Protein AF-A0A6L5K2A5-F1 (afdb_monomer)

Foldseek 3Di:
DEACVCVVCQVVCVHDLSVLVVVLVVDPDPVVSVVCVVCVVVDDDDHDDDDPVVVD

Sequence (56 aa):
MISEIFRWYEKDFGGRNTILDFIVDYLVDDKAKDFVRKEHERLKIEYLHYDWNLNR

pLDDT: mean 90.45, std 5.7, range [62.94, 95.69]

Structure (mmCIF, N/CA/C/O backbone):
data_AF-A0A6L5K2A5-F1
#
_entry.id   AF-A0A6L5K2A5-F1
#
loop_
_atom_site.group_PDB
_atom_site.id
_atom_site.type_symbol
_atom_site.label_atom_id
_atom_site.label_alt_id
_atom_site.label_comp_id
_atom_site.label_asym_id
_atom_site.label_entity_id
_atom_site.label_seq_id
_atom_site.pdbx_PDB_ins_code
_atom_site.Cartn_x
_atom_site.Cartn_y
_atom_site.Cartn_z
_atom_site.occupancy
_atom_site.B_iso_or_equiv
_atom_site.auth_seq_id
_atom_site.auth_comp_id
_atom_site.auth_asym_id
_atom_site.auth_atom_id
_atom_site.pdbx_PDB_model_num
ATOM 1 N N . MET A 1 1 ? 7.130 -0.484 0.626 1.00 83.25 1 MET A N 1
ATOM 2 C CA . MET A 1 1 ? 6.973 0.135 -0.707 1.00 83.25 1 MET A CA 1
ATOM 3 C C . MET A 1 1 ? 6.321 -0.872 -1.640 1.00 83.25 1 MET A C 1
ATOM 5 O O . MET A 1 1 ? 6.557 -2.060 -1.450 1.00 83.25 1 MET A O 1
ATOM 9 N N . ILE A 1 2 ? 5.515 -0.426 -2.603 1.00 90.56 2 ILE A N 1
ATOM 10 C CA . ILE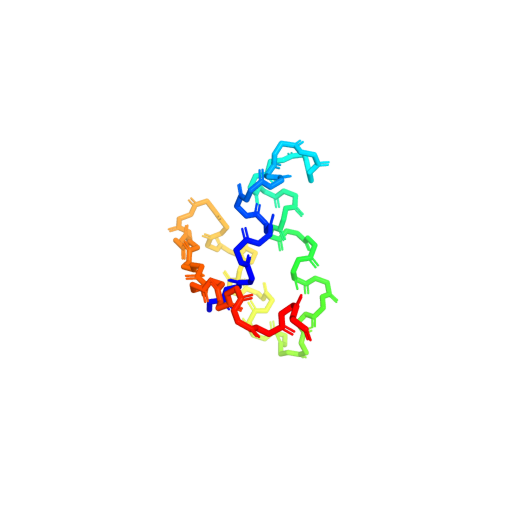 A 1 2 ? 4.853 -1.295 -3.594 1.00 90.56 2 ILE A CA 1
ATOM 11 C C . ILE A 1 2 ? 5.179 -0.856 -5.023 1.00 90.56 2 ILE A C 1
ATOM 13 O O . ILE A 1 2 ? 5.715 0.228 -5.230 1.00 90.56 2 ILE A O 1
ATOM 17 N N . SER A 1 3 ? 4.877 -1.699 -6.008 1.00 91.56 3 SER A N 1
ATOM 18 C CA . SER A 1 3 ? 5.136 -1.401 -7.422 1.00 91.56 3 SER A CA 1
ATOM 19 C C . SER A 1 3 ? 4.411 -0.134 -7.900 1.00 91.56 3 SER A C 1
ATOM 21 O O . SER A 1 3 ? 3.255 0.095 -7.540 1.00 91.56 3 SER A O 1
ATOM 23 N N . GLU A 1 4 ? 5.066 0.664 -8.754 1.00 93.62 4 GLU A N 1
ATOM 24 C CA . GLU A 1 4 ? 4.501 1.897 -9.327 1.00 93.62 4 GLU A CA 1
ATOM 25 C C . GLU A 1 4 ? 3.253 1.653 -10.190 1.00 93.62 4 GLU A C 1
ATOM 27 O O . GLU A 1 4 ? 2.440 2.559 -10.365 1.00 93.62 4 GLU A O 1
ATOM 32 N N . ILE A 1 5 ? 3.028 0.418 -10.653 1.00 92.38 5 ILE A N 1
ATOM 33 C CA . ILE A 1 5 ? 1.830 0.056 -11.428 1.00 92.38 5 ILE A CA 1
ATOM 34 C C . ILE A 1 5 ? 0.535 0.351 -10.664 1.00 92.38 5 ILE A C 1
ATOM 36 O O . ILE A 1 5 ? -0.444 0.790 -11.261 1.00 92.38 5 ILE A O 1
ATOM 40 N N . PHE A 1 6 ? 0.540 0.175 -9.339 1.00 94.00 6 PHE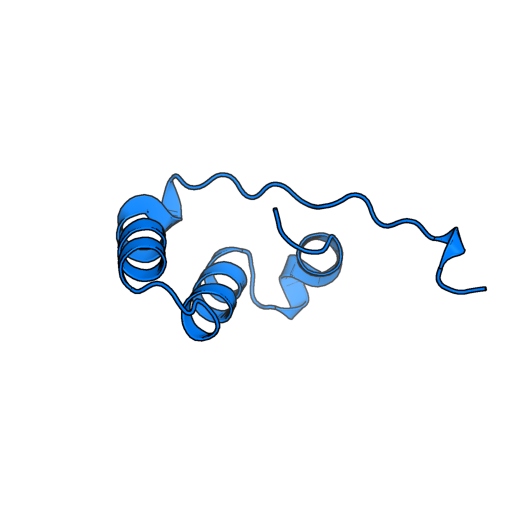 A N 1
ATOM 41 C CA . PHE A 1 6 ? -0.623 0.449 -8.497 1.00 94.00 6 PHE A CA 1
ATOM 42 C C . PHE A 1 6 ? -0.959 1.940 -8.472 1.00 94.00 6 PHE A C 1
ATOM 44 O O . PHE A 1 6 ? -2.120 2.308 -8.332 1.00 94.00 6 PHE A O 1
ATOM 51 N N . ARG A 1 7 ? 0.047 2.801 -8.662 1.00 93.19 7 ARG A N 1
ATOM 52 C CA . ARG A 1 7 ? -0.146 4.243 -8.800 1.00 93.19 7 ARG A CA 1
ATOM 53 C C . ARG A 1 7 ? -0.663 4.608 -10.189 1.00 93.19 7 ARG A C 1
ATOM 55 O O . ARG A 1 7 ? -1.565 5.430 -10.297 1.00 93.19 7 ARG A O 1
ATOM 62 N N . TRP A 1 8 ? -0.083 4.042 -11.248 1.00 94.31 8 TRP A N 1
ATOM 63 C CA . TRP A 1 8 ? -0.473 4.369 -12.627 1.00 94.31 8 TRP A CA 1
ATOM 64 C C . TRP A 1 8 ? -1.909 3.947 -12.939 1.00 94.31 8 TRP A C 1
ATOM 66 O O . TRP A 1 8 ? -2.642 4.709 -13.565 1.00 94.31 8 TRP A O 1
ATOM 76 N N . TYR A 1 9 ? -2.314 2.778 -12.444 1.00 95.00 9 TYR A N 1
ATOM 77 C CA . TYR A 1 9 ? -3.624 2.178 -12.693 1.00 95.00 9 TYR A CA 1
ATOM 78 C C . TYR A 1 9 ? -4.555 2.274 -11.479 1.00 95.00 9 TYR A C 1
ATOM 80 O O . TYR A 1 9 ? -5.489 1.488 -11.354 1.00 95.00 9 TYR A O 1
ATOM 88 N N . GLU A 1 10 ? -4.329 3.233 -10.568 1.00 94.88 10 GLU A N 1
ATOM 89 C CA . GLU A 1 10 ? -5.071 3.322 -9.299 1.00 94.88 10 GLU A CA 1
ATOM 90 C C . GLU A 1 10 ? -6.593 3.273 -9.509 1.00 94.88 10 GLU A C 1
ATOM 92 O O . GLU A 1 10 ? -7.310 2.577 -8.793 1.00 94.88 10 GLU A O 1
ATOM 97 N N . LYS A 1 11 ? -7.085 3.976 -10.534 1.00 94.81 11 LYS A N 1
ATOM 98 C CA . LYS A 1 11 ? -8.510 4.011 -10.883 1.00 94.81 11 LYS A CA 1
ATOM 99 C C . LYS A 1 11 ? -9.038 2.663 -11.367 1.00 94.81 11 LYS A C 1
ATOM 101 O O . LYS A 1 11 ? -10.158 2.309 -11.013 1.00 94.81 11 LYS A O 1
ATOM 106 N N . ASP A 1 12 ? -8.247 1.918 -12.130 1.00 95.69 12 ASP A N 1
ATOM 107 C CA . ASP A 1 12 ? -8.637 0.612 -12.670 1.00 95.69 12 ASP A CA 1
ATOM 108 C C . ASP A 1 12 ? -8.673 -0.461 -11.577 1.00 95.69 12 ASP A C 1
ATOM 110 O O . ASP A 1 12 ? -9.501 -1.367 -11.618 1.00 95.69 12 ASP A O 1
ATOM 114 N N . PHE A 1 13 ? -7.843 -0.306 -10.542 1.00 91.94 13 PHE A N 1
ATOM 115 C CA . PHE A 1 13 ? -7.926 -1.098 -9.314 1.00 91.94 13 PHE A CA 1
ATOM 116 C C . PHE A 1 13 ? -9.090 -0.683 -8.397 1.00 91.94 13 PHE A C 1
ATOM 118 O O . PHE A 1 13 ? -9.271 -1.282 -7.343 1.00 91.94 13 PHE A O 1
ATOM 125 N N . GLY A 1 14 ? -9.897 0.318 -8.763 1.00 94.06 14 GLY A N 1
ATOM 126 C CA . GLY A 1 14 ? -11.012 0.793 -7.938 1.00 94.06 14 GLY A CA 1
ATOM 127 C C . GLY A 1 14 ? -10.592 1.750 -6.819 1.00 94.06 14 GLY A C 1
ATOM 128 O O . GLY A 1 14 ? -11.342 1.947 -5.865 1.00 94.06 14 GLY A O 1
ATOM 129 N N . GLY A 1 15 ? -9.413 2.359 -6.933 1.00 93.25 15 GLY A N 1
ATOM 130 C CA . GLY A 1 15 ? -8.893 3.342 -5.993 1.00 9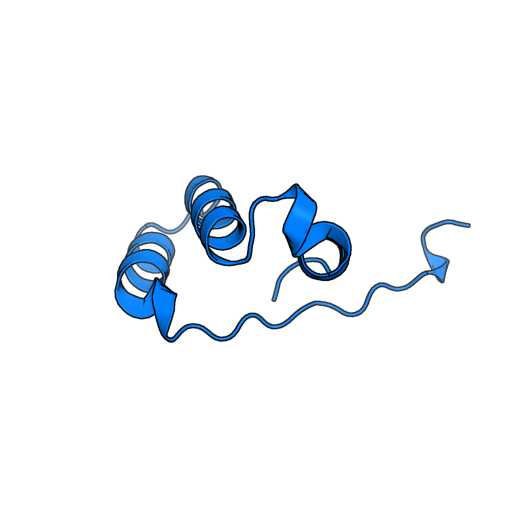3.25 15 GLY A CA 1
ATOM 131 C C . GLY A 1 15 ? -7.940 2.761 -4.951 1.00 93.25 15 GLY A C 1
ATOM 132 O O . GLY A 1 15 ? -7.787 1.552 -4.779 1.00 93.25 15 GLY A O 1
ATOM 133 N N . ARG A 1 16 ? -7.313 3.667 -4.201 1.00 92.00 16 ARG A N 1
ATOM 134 C CA . ARG A 1 16 ? -6.313 3.347 -3.175 1.00 92.00 16 ARG A CA 1
ATOM 135 C C . ARG A 1 16 ? -6.762 2.302 -2.141 1.00 92.00 16 ARG A C 1
ATOM 137 O O . ARG A 1 16 ? -5.954 1.468 -1.748 1.00 92.00 16 ARG A O 1
ATOM 144 N N . ASN A 1 17 ? -8.008 2.367 -1.675 1.00 91.25 17 ASN A N 1
ATOM 145 C CA . ASN A 1 17 ? -8.507 1.471 -0.624 1.00 91.25 17 ASN A CA 1
ATOM 146 C C . ASN A 1 17 ? -8.527 0.015 -1.100 1.00 91.25 17 ASN A C 1
ATOM 148 O O . ASN A 1 17 ? -7.967 -0.858 -0.450 1.00 91.25 17 ASN A O 1
ATOM 152 N N . THR A 1 18 ? -9.046 -0.217 -2.303 1.00 93.12 18 THR A N 1
ATOM 153 C CA . THR A 1 18 ? -9.084 -1.544 -2.923 1.00 93.12 18 THR A CA 1
ATOM 154 C C . THR A 1 18 ? -7.683 -2.115 -3.155 1.00 93.12 18 THR A C 1
ATOM 156 O O . THR A 1 18 ? -7.470 -3.317 -3.024 1.00 93.12 18 THR A O 1
ATOM 159 N N . ILE A 1 19 ? -6.695 -1.262 -3.450 1.00 93.44 19 ILE A N 1
ATOM 160 C CA . ILE A 1 19 ? -5.286 -1.675 -3.561 1.00 93.44 19 ILE A CA 1
ATOM 161 C C . ILE A 1 19 ? -4.741 -2.150 -2.212 1.00 93.44 19 ILE A C 1
ATOM 163 O O . ILE A 1 19 ? -4.030 -3.151 -2.162 1.00 93.44 19 ILE A O 1
ATOM 167 N N . LEU A 1 20 ? -5.044 -1.444 -1.120 1.00 92.94 20 LEU A N 1
ATOM 168 C CA . LEU A 1 20 ? -4.611 -1.848 0.218 1.00 92.94 20 LEU A CA 1
ATOM 169 C C . LEU A 1 20 ? -5.273 -3.160 0.643 1.00 92.94 20 LEU A C 1
ATOM 171 O O . LEU A 1 20 ? -4.563 -4.040 1.126 1.00 92.94 20 LEU A O 1
ATOM 175 N N . ASP A 1 21 ? -6.575 -3.316 0.397 1.00 92.00 21 ASP A N 1
ATOM 176 C CA . ASP A 1 21 ? -7.297 -4.569 0.643 1.00 92.00 21 ASP A CA 1
ATOM 177 C C . ASP A 1 21 ? -6.663 -5.727 -0.137 1.00 92.00 21 ASP A C 1
ATOM 179 O O . ASP A 1 21 ? -6.311 -6.751 0.447 1.00 92.00 21 ASP A O 1
ATOM 183 N N . PHE A 1 22 ? -6.392 -5.515 -1.431 1.00 92.62 22 PHE A N 1
ATOM 184 C CA . PHE A 1 22 ? -5.692 -6.485 -2.267 1.00 92.62 22 PHE A CA 1
ATOM 185 C C . PHE A 1 22 ? -4.329 -6.864 -1.677 1.00 92.62 22 PHE A C 1
ATOM 187 O O . PHE A 1 22 ? -4.016 -8.041 -1.564 1.00 92.62 22 PHE A O 1
ATOM 194 N N . ILE A 1 23 ? -3.505 -5.894 -1.266 1.00 91.81 23 ILE A N 1
ATOM 195 C CA . ILE A 1 23 ? -2.176 -6.176 -0.699 1.00 91.81 23 ILE A CA 1
ATOM 196 C C . ILE A 1 23 ? -2.282 -6.984 0.598 1.00 91.81 23 ILE A C 1
ATOM 198 O O . ILE A 1 23 ? -1.484 -7.901 0.798 1.00 91.81 23 ILE A O 1
ATOM 202 N N . VAL A 1 24 ? -3.238 -6.653 1.472 1.00 93.25 24 VAL A N 1
ATOM 203 C CA . VAL A 1 24 ? -3.438 -7.336 2.761 1.00 93.25 24 VAL A CA 1
ATOM 204 C C . VAL A 1 24 ? -3.660 -8.833 2.574 1.00 93.25 24 VAL A C 1
ATOM 206 O O . VAL A 1 24 ? -3.126 -9.621 3.359 1.00 93.25 24 VAL A O 1
ATOM 209 N N . ASP A 1 25 ? -4.371 -9.228 1.519 1.00 93.25 25 ASP A N 1
ATOM 210 C CA . ASP A 1 25 ? -4.651 -10.633 1.215 1.00 93.25 25 ASP A CA 1
ATOM 211 C C . ASP A 1 25 ? -3.388 -11.443 0.873 1.00 93.25 25 ASP A C 1
ATOM 213 O O . ASP A 1 25 ? -3.352 -12.654 1.100 1.00 93.25 25 ASP A O 1
ATOM 217 N N . TYR A 1 26 ? -2.322 -10.785 0.404 1.00 92.00 26 TYR A N 1
ATOM 218 C CA . TYR A 1 26 ? -1.039 -11.421 0.070 1.00 92.00 26 TYR A CA 1
ATOM 219 C C . TYR A 1 26 ? 0.052 -11.226 1.132 1.00 92.00 26 TYR A C 1
ATOM 221 O O . TYR A 1 26 ? 1.163 -11.740 0.973 1.00 92.00 26 TYR A O 1
ATOM 229 N N . LEU A 1 27 ? -0.221 -10.509 2.228 1.00 93.12 27 LEU A N 1
ATOM 230 C CA . LEU A 1 27 ? 0.729 -10.413 3.336 1.00 93.12 27 LEU A CA 1
ATOM 231 C C . LEU A 1 27 ? 0.841 -11.765 4.052 1.00 93.12 27 LEU A C 1
ATOM 233 O O . LEU A 1 27 ? -0.154 -12.410 4.369 1.00 93.12 27 LEU A O 1
ATOM 237 N N . VAL A 1 28 ? 2.067 -12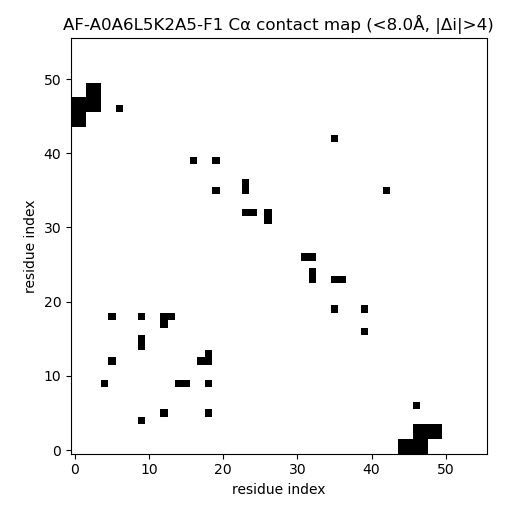.189 4.353 1.00 93.88 28 VAL A N 1
ATOM 238 C CA . VAL A 1 28 ? 2.309 -13.434 5.106 1.00 93.88 28 VAL A CA 1
ATOM 239 C C . VAL A 1 28 ? 2.254 -13.189 6.616 1.00 93.88 28 VAL A C 1
ATOM 241 O O . VAL A 1 28 ? 1.816 -14.054 7.365 1.00 93.88 28 VAL A O 1
ATOM 244 N N . ASP A 1 29 ? 2.668 -12.003 7.068 1.00 95.06 29 ASP A N 1
ATOM 245 C CA . ASP A 1 29 ? 2.694 -11.637 8.485 1.00 95.06 29 ASP A CA 1
ATOM 246 C C . ASP A 1 29 ? 1.332 -11.105 8.954 1.00 95.06 29 ASP A C 1
ATOM 248 O O . ASP A 1 29 ? 0.869 -10.051 8.511 1.00 95.06 29 ASP A O 1
ATOM 252 N N . ASP A 1 30 ? 0.708 -11.808 9.897 1.00 94.06 30 ASP A N 1
ATOM 253 C CA . ASP A 1 30 ? -0.584 -11.420 10.464 1.00 94.06 30 ASP A CA 1
ATOM 254 C C . ASP A 1 30 ? -0.515 -10.104 11.254 1.00 94.06 30 ASP A C 1
ATOM 256 O O . ASP A 1 30 ? -1.482 -9.342 11.256 1.00 94.06 30 ASP A O 1
ATOM 260 N N . LYS A 1 31 ? 0.638 -9.754 11.844 1.00 94.38 31 LYS A N 1
ATOM 261 C CA . LYS A 1 31 ? 0.801 -8.437 12.484 1.00 94.38 31 LYS A CA 1
ATOM 262 C C . LYS A 1 31 ? 0.782 -7.314 11.457 1.00 94.38 31 LYS A C 1
ATOM 264 O O . LYS A 1 31 ? 0.202 -6.259 11.713 1.00 94.38 31 LYS A O 1
ATOM 269 N N . ALA A 1 32 ? 1.393 -7.539 10.296 1.00 92.62 32 ALA A N 1
ATOM 270 C CA . ALA A 1 32 ? 1.356 -6.590 9.194 1.00 92.62 32 ALA A CA 1
ATOM 271 C C . ALA A 1 32 ? -0.072 -6.426 8.651 1.00 92.62 32 ALA A C 1
ATOM 273 O O . ALA A 1 32 ? -0.502 -5.294 8.431 1.00 92.62 32 ALA A O 1
ATOM 274 N N . LYS A 1 33 ? -0.839 -7.519 8.516 1.00 94.81 33 LYS A N 1
ATOM 275 C CA . LYS A 1 33 ? -2.264 -7.450 8.141 1.00 94.81 33 LYS A CA 1
ATOM 276 C C . LYS A 1 33 ? -3.063 -6.596 9.117 1.00 94.81 33 LYS A C 1
ATOM 278 O O . LYS A 1 33 ? -3.783 -5.693 8.696 1.00 94.81 33 LYS A O 1
ATOM 283 N N . ASP A 1 34 ? -2.914 -6.856 10.413 1.00 94.19 34 ASP A N 1
ATOM 284 C CA . ASP A 1 34 ? -3.625 -6.117 11.457 1.00 94.19 34 ASP A CA 1
ATOM 285 C C . ASP A 1 34 ? -3.249 -4.636 11.474 1.00 94.19 34 ASP A C 1
ATOM 287 O O . ASP A 1 34 ? -4.118 -3.780 11.646 1.00 94.19 34 ASP A O 1
ATOM 291 N N . PHE A 1 35 ? -1.968 -4.320 11.276 1.00 92.75 35 PHE A N 1
ATOM 292 C CA . PHE A 1 35 ? -1.495 -2.944 11.185 1.00 92.75 35 PHE A CA 1
ATOM 293 C C . PHE A 1 35 ? -2.131 -2.209 10.001 1.00 92.75 35 PHE A C 1
ATOM 295 O O . PHE A 1 35 ? -2.686 -1.125 10.181 1.00 92.75 35 PHE A O 1
ATOM 302 N N . VAL A 1 36 ? -2.106 -2.811 8.808 1.00 91.56 36 VAL A N 1
ATOM 303 C CA . VAL A 1 36 ? -2.672 -2.189 7.603 1.00 91.56 36 VAL A CA 1
ATOM 304 C C . VAL A 1 36 ? -4.182 -2.003 7.736 1.00 91.56 36 VAL A C 1
ATOM 306 O O . VAL A 1 36 ? -4.687 -0.944 7.379 1.00 91.56 36 VAL A O 1
ATOM 309 N N . ARG A 1 37 ? -4.900 -2.975 8.315 1.00 90.56 37 ARG A N 1
ATOM 310 C CA . ARG A 1 37 ? -6.347 -2.862 8.565 1.00 90.56 37 ARG A CA 1
ATOM 311 C C . ARG A 1 37 ? -6.691 -1.753 9.561 1.00 90.56 37 ARG A C 1
ATOM 313 O O . ARG A 1 37 ? -7.661 -1.035 9.351 1.00 90.56 37 ARG A O 1
ATOM 320 N N . LYS A 1 38 ? -5.911 -1.598 10.637 1.00 92.81 38 LYS A N 1
ATOM 321 C CA . LYS A 1 38 ? -6.154 -0.570 11.668 1.00 92.81 38 LYS A CA 1
ATO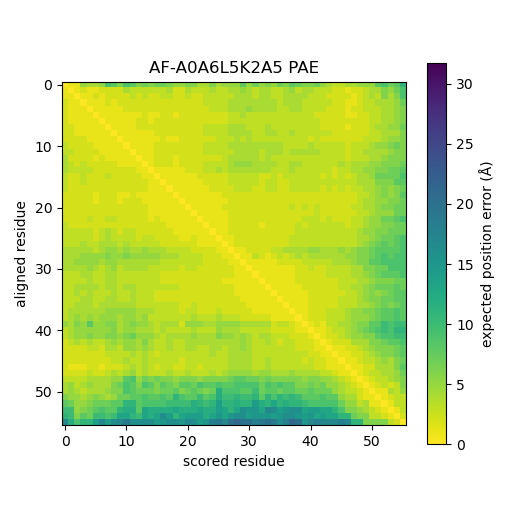M 322 C C . LYS A 1 38 ? -5.827 0.842 11.189 1.00 92.81 38 LYS A C 1
ATOM 324 O O . LYS A 1 38 ? -6.578 1.767 11.470 1.00 92.81 38 LYS A O 1
ATOM 329 N N . GLU A 1 39 ? -4.727 1.003 10.460 1.00 92.25 39 GLU A N 1
ATOM 330 C CA . GLU A 1 39 ? -4.209 2.313 10.039 1.00 92.25 39 GLU A CA 1
ATOM 331 C C . GLU A 1 39 ? -4.551 2.656 8.581 1.00 92.25 39 GLU A C 1
ATOM 333 O O . GLU A 1 39 ? -3.969 3.571 7.998 1.00 92.25 39 GLU A O 1
ATOM 338 N N . HIS A 1 40 ? -5.500 1.935 7.983 1.00 85.69 40 HIS A N 1
ATOM 339 C CA . HIS A 1 40 ? -5.824 1.951 6.556 1.00 85.69 40 HIS A CA 1
ATOM 340 C C . HIS A 1 40 ? -5.945 3.364 5.941 1.00 85.69 40 HIS A C 1
ATOM 342 O O . HIS A 1 40 ? -5.320 3.677 4.921 1.00 85.69 40 HIS A O 1
ATOM 348 N N . GLU A 1 41 ? -6.684 4.262 6.599 1.00 86.62 41 GLU A N 1
ATOM 349 C CA . GLU A 1 41 ? -6.892 5.644 6.137 1.00 86.62 41 GLU A CA 1
ATOM 350 C C . GLU A 1 41 ? -5.653 6.537 6.305 1.00 86.62 41 GLU A C 1
ATOM 352 O O . GLU A 1 41 ? -5.434 7.470 5.531 1.00 86.62 41 GLU A O 1
ATOM 357 N N . ARG A 1 42 ? -4.824 6.256 7.314 1.00 89.25 42 ARG A N 1
ATOM 358 C CA . ARG A 1 42 ? -3.670 7.084 7.708 1.00 89.25 42 ARG A CA 1
ATOM 359 C C . ARG A 1 42 ? -2.368 6.638 7.062 1.00 89.25 42 ARG A C 1
ATOM 361 O O . ARG A 1 42 ? -1.384 7.376 7.074 1.00 89.25 42 ARG A O 1
ATOM 368 N N . LEU A 1 43 ? -2.359 5.440 6.489 1.00 90.44 43 LEU A N 1
ATOM 369 C CA . LEU A 1 43 ? -1.190 4.854 5.860 1.00 90.44 43 LEU A CA 1
ATOM 370 C C . LEU A 1 43 ? -0.713 5.729 4.695 1.00 90.44 43 LEU A C 1
ATOM 372 O O . LEU A 1 43 ? -1.504 6.295 3.943 1.00 90.44 43 LEU A O 1
ATOM 376 N N . LYS A 1 44 ? 0.596 5.858 4.516 1.00 89.50 44 LYS A N 1
ATOM 377 C CA . LYS A 1 44 ? 1.158 6.500 3.328 1.00 89.50 44 LYS A CA 1
ATOM 378 C C . LYS A 1 44 ? 1.797 5.424 2.473 1.00 89.50 44 LYS A C 1
ATOM 380 O O . LYS A 1 44 ? 2.660 4.690 2.944 1.00 89.50 44 LYS A O 1
ATOM 385 N N . ILE A 1 45 ? 1.352 5.324 1.227 1.00 89.44 45 ILE A N 1
ATOM 386 C CA . ILE A 1 45 ? 1.904 4.360 0.283 1.00 89.44 45 ILE A CA 1
ATOM 387 C C . ILE A 1 45 ? 3.112 4.996 -0.394 1.00 89.44 45 ILE A C 1
ATOM 389 O O . ILE A 1 45 ? 3.007 6.042 -1.034 1.00 89.44 45 ILE A O 1
ATOM 393 N N . GLU A 1 46 ? 4.257 4.345 -0.241 1.00 92.12 46 GLU A N 1
ATOM 394 C CA . GLU A 1 46 ? 5.460 4.654 -1.000 1.00 92.12 46 GLU A CA 1
ATOM 395 C C . GLU A 1 46 ? 5.601 3.671 -2.156 1.00 92.12 46 GLU A C 1
ATOM 397 O O . GLU A 1 46 ? 5.486 2.452 -1.977 1.00 92.12 46 GLU A O 1
ATOM 402 N N . TYR A 1 47 ? 5.857 4.217 -3.338 1.00 92.00 47 TYR A N 1
ATOM 403 C CA . TYR A 1 47 ? 5.986 3.453 -4.567 1.00 92.00 47 TYR A CA 1
ATOM 404 C C . TYR A 1 47 ? 7.460 3.299 -4.925 1.00 92.00 47 TYR A C 1
ATOM 406 O O . TYR A 1 47 ? 8.225 4.260 -4.856 1.00 92.00 47 TYR A O 1
ATOM 414 N N . LEU A 1 48 ? 7.846 2.084 -5.302 1.00 92.19 48 LEU A N 1
ATOM 415 C CA . LEU A 1 48 ? 9.146 1.820 -5.902 1.00 92.19 48 LEU A CA 1
ATOM 416 C C . LEU A 1 48 ? 9.199 2.512 -7.259 1.00 92.19 48 LEU A C 1
ATOM 418 O O . LEU A 1 48 ? 8.272 2.354 -8.048 1.00 92.19 48 LEU A O 1
ATOM 422 N N . HIS A 1 49 ? 10.277 3.244 -7.526 1.00 86.94 49 HIS A N 1
ATOM 423 C CA . HIS A 1 49 ? 10.498 3.806 -8.850 1.00 86.94 49 HIS A CA 1
ATOM 424 C C . HIS A 1 49 ? 10.704 2.677 -9.857 1.00 86.94 49 HIS A C 1
ATOM 426 O O . HIS A 1 49 ? 11.514 1.775 -9.623 1.00 86.94 49 HIS A O 1
ATOM 432 N N . TYR A 1 50 ? 9.961 2.715 -10.956 1.00 83.12 50 TYR A N 1
ATOM 433 C CA . TYR A 1 50 ? 10.077 1.696 -11.984 1.00 83.12 50 TYR A CA 1
ATOM 434 C C . TYR A 1 50 ? 11.304 1.936 -12.876 1.00 83.12 50 TYR A C 1
ATOM 436 O O . TYR A 1 50 ? 11.378 2.942 -13.584 1.00 83.12 50 TYR A O 1
ATOM 444 N N . ASP A 1 51 ? 12.256 0.998 -12.873 1.00 84.62 51 ASP A N 1
ATOM 445 C CA . ASP A 1 51 ? 13.383 1.022 -13.809 1.00 84.62 51 ASP A CA 1
ATOM 446 C C . ASP A 1 51 ? 12.955 0.474 -15.176 1.00 84.62 51 ASP A C 1
ATOM 448 O O . ASP A 1 51 ? 12.862 -0.735 -15.404 1.00 84.62 51 ASP A O 1
ATOM 452 N N . TRP A 1 52 ? 12.711 1.390 -16.109 1.00 81.94 52 TRP A N 1
ATOM 453 C CA . TRP A 1 52 ? 12.311 1.073 -17.477 1.00 81.94 52 TRP A CA 1
ATOM 454 C C . TRP A 1 52 ? 13.365 0.296 -18.278 1.00 81.94 52 TRP A C 1
ATOM 456 O O . TRP A 1 52 ? 13.019 -0.290 -19.303 1.00 81.94 52 TRP A O 1
ATOM 466 N N . ASN A 1 53 ? 14.624 0.236 -17.826 1.00 83.75 53 ASN A N 1
ATOM 467 C CA . ASN A 1 53 ? 15.671 -0.528 -18.511 1.00 83.75 53 ASN A CA 1
ATOM 468 C C . ASN A 1 53 ? 15.461 -2.049 -18.440 1.00 83.75 53 ASN A C 1
ATOM 470 O O . ASN A 1 53 ? 16.082 -2.774 -19.213 1.00 83.75 53 ASN A O 1
ATOM 474 N N . LEU A 1 54 ? 14.591 -2.536 -17.548 1.00 78.12 54 LEU A N 1
ATOM 475 C CA . LEU A 1 54 ? 14.283 -3.964 -17.410 1.00 78.12 54 LEU A CA 1
ATOM 476 C C . LEU A 1 54 ? 13.376 -4.516 -18.526 1.00 78.12 54 LEU A C 1
ATOM 478 O O . LEU A 1 54 ? 13.327 -5.727 -18.710 1.00 78.12 54 LEU A O 1
ATOM 482 N N . ASN A 1 55 ? 12.679 -3.658 -19.279 1.00 74.38 55 ASN A N 1
ATOM 483 C CA . ASN A 1 55 ? 11.745 -4.059 -20.346 1.00 74.38 55 ASN A CA 1
ATOM 484 C C . ASN A 1 55 ? 12.378 -4.047 -21.749 1.00 74.38 55 ASN A C 1
ATOM 486 O O . ASN A 1 55 ? 11.693 -3.753 -22.731 1.00 74.38 55 ASN A O 1
ATOM 490 N N . ARG A 1 56 ? 13.686 -4.287 -21.844 1.00 62.94 56 ARG A N 1
ATOM 491 C CA . ARG A 1 56 ? 14.451 -4.141 -23.085 1.00 62.94 56 ARG A CA 1
ATOM 492 C C . ARG A 1 56 ? 14.822 -5.470 -23.726 1.00 62.94 56 ARG A C 1
ATOM 494 O O . ARG A 1 56 ? 15.104 -6.427 -22.975 1.00 62.94 56 ARG A O 1
#

Secondary structure (DSSP, 8-state):
-EETHHHHTTTTTTSHHHHHHHHHHH-S-HHHHHHHHHSTTT--PPEEPP-GGGG-

Solvent-accessible surface area (backbone atoms only — not comparable to full-atom values): 3549 Å² total; per-residue (Å²): 115,44,65,42,65,59,66,78,42,25,72,82,57,68,29,70,66,46,49,52,55,56,50,45,75,72,52,84,51,67,68,58,35,54,48,49,67,73,39,56,90,77,59,80,90,50,62,44,84,79,68,72,78,76,83,113

Mean predicted aligned error: 3.83 Å

Radius of gyration: 12.6 Å; Cα contacts (8 Å, |Δi|>4): 36; chains: 1; bounding box: 27×20×36 Å

=== Feature glossary ===
The record interleaves many kinds of information about one protein. Here is each kind framed as the question it answers.

Q: What does the local fold look like, residue by residue?
A: The Foldseek 3Di string encodes local tertiary geometry as a 20-letter alphabet — one character per residue — derived from the relative positions of nearby Cα atoms. Unlike the amino-acid sequence, 3Di is a direct function of the 3D structure, so two proteins with the same fold have similar 3Di strings even at low sequence identity.

Q: Which residues are in helices, strands, or loops?
A: The SS8 string is DSSP's per-residue secondary-structure call. α-helix (H) means an i→i+4 H-bond ladder; β-strand (E) means the residue participates in a β-sheet; 3₁₀ (G) and π (I) are tighter and wider helices; T/S are turns/bends; '-' is loop.

Q: How big and how compact is the whole molecule?
A: Radius of gyration (Rg) is the root-mean-square distance of Cα atoms from their centroid — a single number for overall size and compactness. A globular domain of N residues has Rg ≈ 2.2·N^0.38 Å; an extended or disordered chain has a much larger Rg. The Cα contact count is the number of residue pairs whose Cα atoms are within 8 Å and are more than four positions apart in sequence — a standard proxy for tertiary packing density. The bounding box is the smallest axis-aligned box enclosing all Cα atoms.

Q: Where is each backbone atom in 3D?
A: Structure coordinates are given as an mmCIF _atom_site loop: one row per atom with element, residue name, chain id, sequence number, and x/y/z position in Å. Only the four main-chain atoms per residue are included here; side chains are omitted to keep the record compact.

Q: What is the amino-acid chain?
A: Primary structure: the covalent order of the twenty standard amino acids along t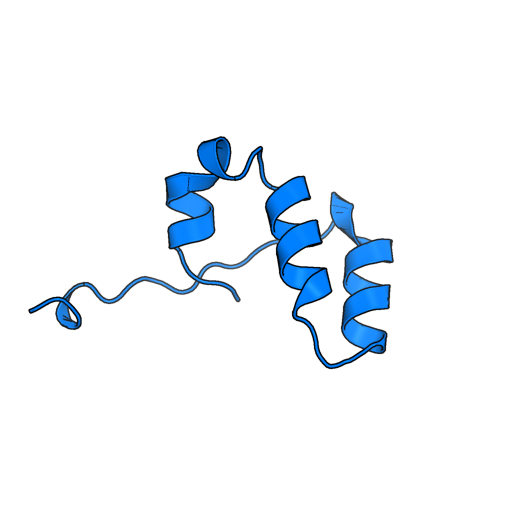he backbone. Two proteins with the same sequence will (almost always) fold to the same structure; two with 30% identity often share a fold but not the details.

Q: What if only a Cα trace is available?
A: Three-state secondary structure (P-SEA) collapses the eight DSSP classes into helix (a), strand (b), and coil 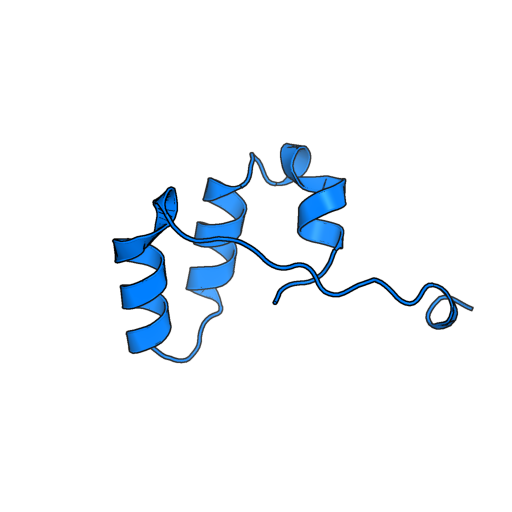(c). P-SEA assigns these from Cα geometry alone — distances and angles — without requiring backbone oxygens, so it works on any Cα trace.

Q: What family and function is it annotated with?
A: Database cross-references. InterPro integrates a dozen domain/family signature databases into unified entries with residue-range hits. GO terms attach function/process/location labels with evidence codes. CATH codes position the fold in a four-level structural taxonomy. Organism is the NCBI-taxonomy species name.

Q: How confident is the AlphaFold model at each residue?
A: pLDDT is the predicted lDDT-Cα score: AlphaFold's confidence that the local environment of each residue (all inter-atomic distances within 15 Å) is correctly placed. It is a per-residue number between 0 and 100, with higher meaning more reliable.

Q: How mobile is each atom in the crystal?
A: B-factor (Debye–Waller factor) reflects atomic displacement in the crystal lattice. It is an experimental observable (units Å²), not a prediction; low values mean the atom is pinned down, high values mean it moves or is heterogeneous across the crystal.

Q: Which residues are buried vs exposed?
A: SAS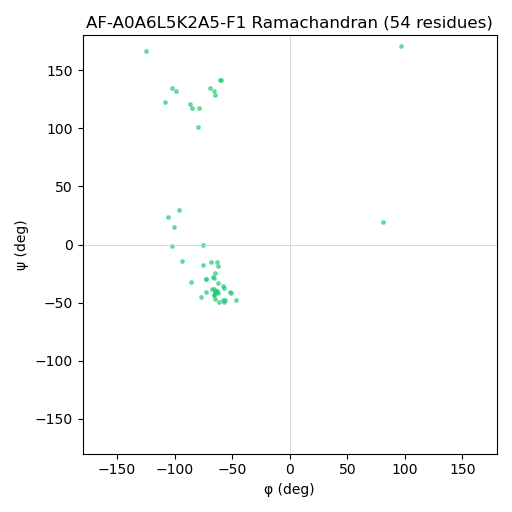A measures how much of the protein is reachable by solvent. It is computed by rolling a water-sized probe over the atomic surface and summing the exposed area (Å²). Per-residue SASA distinguishes core (buried, low SASA) from surface (exposed, high SASA) residues; total SASA is a whole-molecule size measure.

Q: What do the diagnostic plots sho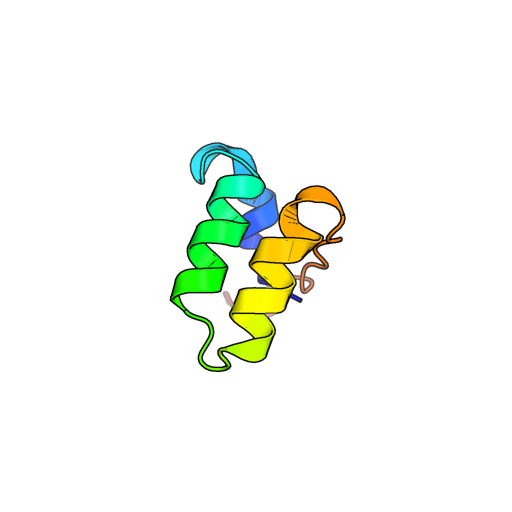w?
A: Plot images: a contact map (which residues are close in 3D, as an N×N binary image), a Ramachandran scatter (backbone torsion angles, revealing secondary-structure composition at a glance), and — for AlphaFold structures — a PAE heatmap (pairwise prediction confidence).

Q: What known structures does this most resemble?
A: The Foldseek neighbor list gives the closest experimentally determined structures in the PDB, ranked by structural alignment. TM-score near 1 means near-identical fold; near 0.3 means only rough topology match. This is how one finds what a novel AlphaFold prediction most resembles in the solved-structure universe.

Q: Are the domains correctly placed relative to each other?
A: Predicted aligned error is AlphaFold's pairwise confidence. Unlike pLDDT (per-residue), PAE is per-residue-pair and captures whether two parts of the structure are correctly placed relative to each other. Units are ångströms of expected positional error.

Q: What do the rendered images show?
A: Structure images are PyMOL renders from six orthogonal camera directions. Cartoon representation draws helices as coils and strands as arrows; sticks shows the backbone as bonds; surface shows the solvent-excluded envelope. Rainbow coloring maps sequence position to hue (blue→red, N→C); chain coloring assigns a distinct color per polypeptide.

Q: What are the backbone torsion angles?
A: φ (phi) and ψ (psi) are the two rotatable backbone dihedrals per residue: φ is the C(i-1)–N–Cα–C torsion, ψ is the N–Cα–C–N(i+1) torsion, both in degrees on (−180°, 180°]. α-helical residues cluster near (−60°, −45°); β-strand residues near (−120°, +130°). A Ramachandran plot is simply a scatter of (φ, ψ) for every residue.